Protein AF-A0A9D8CCD7-F1 (afdb_monomer)

pLDDT: mean 88.31, std 17.79, range [36.19, 98.56]

Mean predicted aligned error: 7.41 Å

Nearest PDB structures (foldseek):
  6deh-assembly2_B  TM=9.102E-01  e=3.973E-06  Legionella pneumophila subsp. pneumophila str. Philadelphia 1
  8sxq-assembly2_B  TM=8.871E-01  e=4.683E-05  Legionella pneumophila
  7ula-assembly1_B  TM=7.483E-01  e=3.404E-04  Pseudomonas putida
  3e4b-assembly1_A  TM=7.919E-01  e=2.038E-03  Pseudomonas fluorescens
  5b26-assembly1_B  TM=7.109E-01  e=1.257E-03  Mus musculus

Sequence (154 aa):
MFRFVCMVLLMVAAPPALAGWKEGDAAYRNKQFEEALKELLPLAEMGHDRAQYRVARILFGGMGGVKQNKPEGLKWLRRSADAGNVDAQYALGTLYAKGEGVNQDPVFAFMWFAISANKGFQDSIRARETMRKSMTRGQIDEGERLARNWQPKR

Secondary structure (DSSP, 8-state):
---------------TTHHHHHHHHHHHHTT-HHHHHHHHHHHHHTT-HHHHHHHHHHHHHT-TTPPP-HHHHHHHHHHHHHTT-HHHHHHHHHHHHHTSSS---HHHHHHHHHHHHTTT-HHHHHHHHHHHTTS-HHHHHHHHHHHHT-----

Foldseek 3Di:
DDDDDPPPPPPPPPPLLVVLVVQLVVCLVVQVPVSNCVSLVVVLVVLNLVSLQSNLVCQCVCTDVRRHDNVSSLVSLLSSVLSVNLVSLQVVLVCLCVVPSHHNDLLSSLLSLLLSVVVVDVSSVVVNVVSVVVDDPVSNVSSNVCNVVPHRDD

Radius of gyration: 20.29 Å; Cα contacts (8 Å, |Δi|>4): 223; chains: 1; bounding box: 48×55×63 Å

Structure (mmCIF, N/CA/C/O backbone):
data_AF-A0A9D8CCD7-F1
#
_entry.id   AF-A0A9D8CCD7-F1
#
loop_
_atom_site.group_PDB
_atom_site.id
_atom_site.type_symbol
_atom_site.label_atom_id
_atom_site.label_alt_id
_atom_site.label_comp_id
_atom_site.label_asym_id
_atom_site.label_entity_id
_atom_site.label_seq_id
_atom_site.pdbx_PDB_ins_code
_atom_site.Cartn_x
_atom_site.Cartn_y
_atom_site.Cartn_z
_atom_site.occupancy
_atom_site.B_iso_or_equiv
_atom_site.auth_seq_id
_atom_site.auth_comp_id
_atom_site.auth_asym_id
_atom_site.auth_atom_id
_atom_site.pdbx_PDB_model_num
ATOM 1 N N . MET A 1 1 ? 28.555 -42.646 -42.631 1.00 41.34 1 MET A N 1
ATOM 2 C CA . MET A 1 1 ? 29.271 -41.508 -42.016 1.00 41.34 1 MET A CA 1
ATOM 3 C C . MET A 1 1 ? 28.292 -40.357 -41.886 1.00 41.34 1 MET A C 1
ATOM 5 O O . MET A 1 1 ? 27.774 -39.975 -42.916 1.00 41.34 1 MET A O 1
ATOM 9 N N . PHE A 1 2 ? 28.082 -39.863 -40.656 1.00 38.38 2 PHE A N 1
ATOM 10 C CA . PHE A 1 2 ? 27.773 -38.466 -40.297 1.00 38.38 2 PHE A CA 1
ATOM 11 C C . PHE A 1 2 ? 26.532 -37.792 -40.938 1.00 38.38 2 PHE A C 1
ATOM 13 O O . PHE A 1 2 ? 26.369 -37.791 -42.140 1.00 38.38 2 PHE A O 1
ATOM 20 N N . ARG A 1 3 ? 25.658 -37.064 -40.242 1.00 44.19 3 ARG A N 1
ATOM 21 C CA . ARG A 1 3 ? 25.505 -36.686 -38.832 1.00 44.19 3 ARG A CA 1
ATOM 22 C C . ARG A 1 3 ? 24.251 -35.761 -38.813 1.00 44.19 3 ARG A C 1
ATOM 24 O O . ARG A 1 3 ? 24.099 -34.944 -39.708 1.00 44.19 3 ARG A O 1
ATOM 31 N N . PHE A 1 4 ? 23.446 -35.856 -37.753 1.00 40.75 4 PHE A N 1
ATOM 32 C CA . PHE A 1 4 ? 22.614 -34.792 -37.156 1.00 40.75 4 PHE A CA 1
ATOM 33 C C . PHE A 1 4 ? 21.298 -34.380 -37.841 1.00 40.75 4 PHE A C 1
ATOM 35 O O . PHE A 1 4 ? 21.213 -33.467 -38.654 1.00 40.75 4 PHE A O 1
ATOM 42 N N . VAL A 1 5 ? 20.236 -34.997 -37.317 1.00 44.69 5 VAL A N 1
ATOM 43 C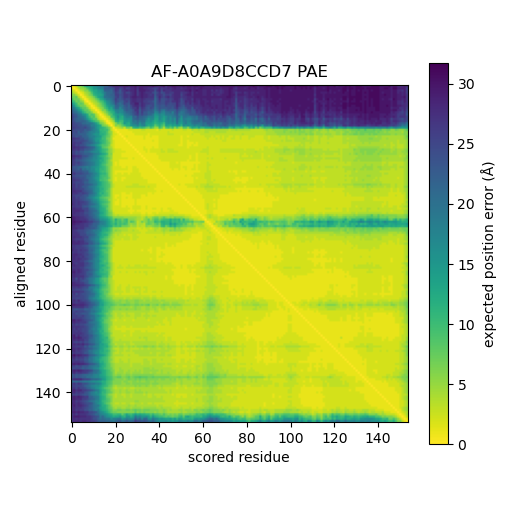 CA . VAL A 1 5 ? 18.931 -34.385 -37.047 1.00 44.69 5 VAL A CA 1
ATOM 44 C C . VAL A 1 5 ? 19.145 -33.004 -36.412 1.00 44.69 5 VAL A C 1
ATOM 46 O O . VAL A 1 5 ? 19.512 -32.907 -35.242 1.00 44.69 5 VAL A O 1
ATOM 49 N N . CYS A 1 6 ? 18.931 -31.931 -37.173 1.00 36.19 6 CYS A N 1
ATOM 50 C CA . CYS A 1 6 ? 18.793 -30.593 -36.608 1.00 36.19 6 CYS A CA 1
ATOM 51 C C . CYS A 1 6 ? 17.338 -30.433 -36.170 1.00 36.19 6 CYS A C 1
ATOM 53 O O . CYS A 1 6 ? 16.467 -30.009 -36.925 1.00 36.19 6 CYS A O 1
ATOM 55 N N . MET A 1 7 ? 17.085 -30.857 -34.935 1.00 42.81 7 MET A N 1
ATOM 56 C CA . MET A 1 7 ? 15.915 -30.486 -34.157 1.00 42.81 7 MET A CA 1
ATOM 57 C C . MET A 1 7 ? 15.905 -28.955 -34.080 1.00 42.81 7 MET A C 1
ATOM 59 O O . MET A 1 7 ? 16.638 -28.364 -33.290 1.00 42.81 7 MET A O 1
ATOM 63 N N . VAL A 1 8 ? 15.132 -28.307 -34.957 1.00 45.59 8 VAL A N 1
ATOM 64 C CA . VAL A 1 8 ? 14.811 -26.885 -34.829 1.00 45.59 8 VAL A CA 1
ATOM 65 C C . VAL A 1 8 ? 13.997 -26.774 -33.551 1.00 45.59 8 VAL A C 1
ATOM 67 O O . VAL A 1 8 ? 12.801 -27.056 -33.512 1.00 45.59 8 VAL A O 1
ATOM 70 N N . LEU A 1 9 ? 14.709 -26.464 -32.472 1.00 40.91 9 LEU A N 1
ATOM 71 C CA . LEU A 1 9 ? 14.155 -26.128 -31.182 1.00 40.91 9 LEU A CA 1
ATOM 72 C C . LEU A 1 9 ? 13.277 -24.895 -31.413 1.00 40.91 9 LEU A C 1
ATOM 74 O O . LEU A 1 9 ? 13.779 -23.781 -31.547 1.00 40.91 9 LEU A O 1
ATOM 78 N N . LEU A 1 10 ? 11.968 -25.120 -31.530 1.00 38.31 10 LEU A N 1
ATOM 79 C CA . LEU A 1 10 ? 10.948 -24.093 -31.390 1.00 38.31 10 LEU A CA 1
ATOM 80 C C . LEU A 1 10 ? 11.229 -23.381 -30.064 1.00 38.31 10 LEU A C 1
ATOM 82 O O . LEU A 1 10 ? 10.865 -23.870 -28.995 1.00 38.31 10 LEU A O 1
ATOM 86 N N . MET A 1 11 ? 11.914 -22.237 -30.128 1.00 42.06 11 MET A N 1
ATOM 87 C CA . MET A 1 11 ? 11.836 -21.250 -29.067 1.00 42.06 11 MET A CA 1
ATOM 88 C C . MET A 1 11 ? 10.372 -20.840 -29.025 1.00 42.06 11 MET A C 1
ATOM 90 O O . MET A 1 11 ? 9.909 -20.041 -29.837 1.00 42.06 11 MET A O 1
ATOM 94 N N . VAL A 1 12 ? 9.622 -21.448 -28.111 1.00 48.41 12 VAL A N 1
ATOM 95 C CA . VAL A 1 12 ? 8.339 -20.914 -27.687 1.00 48.41 12 VAL A CA 1
ATOM 96 C C . VAL A 1 12 ? 8.679 -19.557 -27.090 1.00 48.41 12 VAL A C 1
ATOM 98 O O . VAL A 1 12 ? 9.112 -19.470 -25.942 1.00 48.41 12 VAL A O 1
ATOM 101 N N . ALA A 1 13 ? 8.574 -18.504 -27.903 1.00 45.09 13 ALA A N 1
ATOM 102 C CA . ALA A 1 13 ? 8.525 -17.147 -27.402 1.00 45.09 13 ALA A CA 1
ATOM 103 C C . ALA A 1 13 ? 7.412 -17.155 -26.357 1.00 45.09 13 ALA A C 1
ATOM 105 O O . ALA A 1 13 ? 6.246 -17.398 -26.683 1.00 45.09 13 ALA A O 1
ATOM 106 N N . ALA A 1 14 ? 7.794 -17.019 -25.086 1.00 38.97 14 ALA A N 1
ATOM 107 C CA . ALA A 1 14 ? 6.823 -16.898 -24.019 1.00 38.97 14 ALA A CA 1
ATOM 108 C C . ALA A 1 14 ? 5.869 -15.766 -24.428 1.00 38.97 14 ALA A C 1
ATOM 110 O O . ALA A 1 14 ? 6.352 -14.728 -24.894 1.00 38.97 14 ALA A O 1
ATOM 111 N N . PRO A 1 15 ? 4.540 -15.956 -24.335 1.00 41.72 15 PRO A N 1
ATOM 112 C CA . PRO A 1 15 ? 3.605 -14.909 -24.711 1.00 41.72 15 PRO A CA 1
ATOM 113 C C . PRO A 1 15 ? 4.023 -13.606 -24.009 1.00 41.72 15 PRO A C 1
ATOM 115 O O . PRO A 1 15 ? 4.378 -13.674 -22.828 1.00 41.72 15 PRO A O 1
ATOM 118 N N . PRO A 1 16 ? 4.000 -12.444 -24.692 1.00 52.78 16 PRO A N 1
ATOM 119 C CA . PRO A 1 16 ? 4.586 -11.187 -24.202 1.00 52.78 16 PRO A CA 1
ATOM 120 C C . PRO A 1 16 ? 4.184 -10.812 -22.767 1.00 52.78 16 PRO A C 1
ATOM 122 O O . PRO A 1 16 ? 4.938 -10.170 -22.047 1.00 52.78 16 PRO A O 1
ATOM 125 N N . ALA A 1 17 ? 3.016 -11.275 -22.315 1.00 43.69 17 ALA A N 1
ATOM 126 C CA . ALA A 1 17 ? 2.518 -11.081 -20.959 1.00 43.69 17 ALA A CA 1
ATOM 127 C C . ALA A 1 17 ? 3.343 -11.782 -19.855 1.00 43.69 17 ALA A C 1
ATOM 129 O O . ALA A 1 17 ? 3.417 -11.270 -18.739 1.00 43.69 17 ALA A O 1
ATOM 130 N N . LEU A 1 18 ? 3.971 -12.934 -20.125 1.00 45.16 18 LEU A N 1
ATOM 131 C CA . LEU A 1 18 ? 4.751 -13.680 -19.123 1.00 45.16 18 LEU A CA 1
ATOM 132 C C . LEU A 1 18 ? 6.214 -13.201 -19.029 1.00 45.16 18 LEU A C 1
ATOM 134 O O . LEU A 1 18 ? 6.859 -13.448 -18.009 1.00 45.16 18 LEU A O 1
ATOM 138 N N . ALA A 1 19 ? 6.698 -12.517 -20.073 1.00 56.53 19 ALA A N 1
ATOM 139 C CA . ALA A 1 19 ? 8.048 -11.954 -20.202 1.00 56.53 19 ALA A CA 1
ATOM 140 C C . ALA A 1 19 ? 8.132 -10.445 -19.866 1.00 56.53 19 ALA A C 1
ATOM 142 O O . ALA A 1 19 ? 9.157 -9.818 -20.101 1.00 56.53 19 ALA A O 1
ATOM 143 N N . GLY A 1 20 ? 7.050 -9.837 -19.362 1.00 77.50 20 GLY A N 1
ATOM 144 C CA . GLY A 1 20 ? 7.079 -8.450 -18.874 1.00 77.50 20 GLY A CA 1
ATOM 145 C C . GLY A 1 20 ? 7.278 -8.358 -17.358 1.00 77.50 20 GLY A C 1
ATOM 146 O O . GLY A 1 20 ? 8.042 -7.533 -16.861 1.00 77.50 20 GLY A O 1
ATOM 147 N N . TRP A 1 21 ? 6.583 -9.205 -16.580 1.00 90.75 21 TRP A N 1
ATOM 148 C CA . TRP A 1 21 ? 6.589 -9.083 -15.115 1.00 90.75 21 TRP A CA 1
ATOM 149 C C . TRP A 1 21 ? 7.916 -9.524 -14.508 1.00 90.75 21 TRP A C 1
ATOM 151 O O . TRP A 1 21 ? 8.411 -8.862 -13.599 1.00 90.75 21 TRP A O 1
ATOM 161 N N . LYS A 1 22 ? 8.480 -10.651 -14.958 1.00 92.69 22 LYS A N 1
ATOM 162 C CA . LYS A 1 22 ? 9.699 -11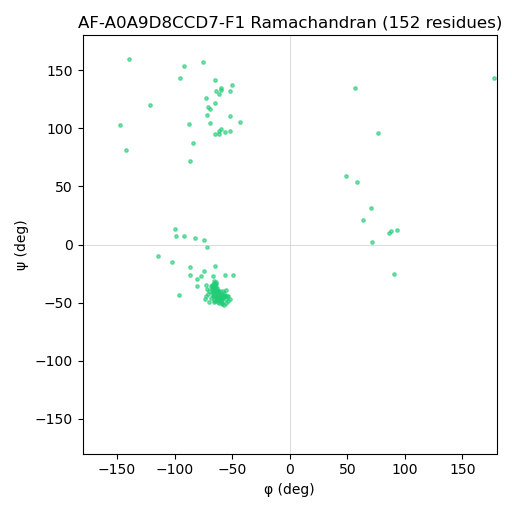.197 -14.345 1.00 92.69 22 LYS A CA 1
ATOM 163 C C . LYS A 1 22 ? 10.878 -10.257 -14.571 1.00 92.69 22 LYS A C 1
ATOM 165 O O . LYS A 1 22 ? 11.641 -10.015 -13.646 1.00 92.69 22 LYS A O 1
ATOM 170 N N . GLU A 1 23 ? 10.980 -9.715 -15.770 1.00 91.44 23 GLU A N 1
ATOM 171 C CA . GLU A 1 23 ? 12.013 -8.815 -16.253 1.00 91.44 23 GLU A CA 1
ATOM 172 C C . GLU A 1 23 ? 11.872 -7.455 -15.570 1.00 91.44 23 GLU A C 1
ATOM 174 O O . GLU A 1 23 ? 12.826 -6.976 -14.957 1.00 91.44 23 GLU A O 1
ATOM 179 N N . GLY A 1 24 ? 10.660 -6.890 -15.557 1.00 93.81 24 GLY A N 1
ATOM 180 C CA . GLY A 1 24 ? 10.375 -5.643 -14.854 1.00 93.81 24 GLY A CA 1
ATOM 181 C C . GLY A 1 24 ? 10.581 -5.737 -13.337 1.00 93.81 24 GLY A C 1
ATOM 182 O O . GLY A 1 24 ? 11.152 -4.835 -12.724 1.00 93.81 24 GLY A O 1
ATOM 183 N N . ASP A 1 25 ? 10.174 -6.840 -12.703 1.00 94.38 25 ASP A N 1
ATOM 184 C CA . ASP A 1 25 ? 10.393 -7.061 -11.270 1.00 94.38 25 ASP A CA 1
ATOM 185 C C . ASP A 1 25 ? 11.866 -7.369 -10.952 1.00 94.38 25 ASP A C 1
ATOM 187 O O . ASP A 1 25 ? 12.370 -6.917 -9.924 1.00 94.38 25 ASP A O 1
ATOM 191 N N . ALA A 1 26 ? 12.590 -8.069 -11.829 1.00 95.38 26 ALA A N 1
ATOM 192 C CA . ALA A 1 26 ? 14.034 -8.257 -11.699 1.00 95.38 26 ALA A CA 1
ATOM 193 C C . ALA A 1 26 ? 14.774 -6.917 -11.795 1.00 95.38 26 ALA A C 1
ATOM 195 O O . ALA A 1 26 ? 15.569 -6.605 -10.907 1.00 95.38 26 ALA A O 1
ATOM 196 N N . ALA A 1 27 ? 14.455 -6.090 -12.794 1.00 95.06 27 ALA A N 1
ATOM 197 C CA . ALA A 1 27 ? 14.988 -4.737 -12.929 1.00 95.06 27 ALA A CA 1
ATOM 198 C C . ALA A 1 27 ? 14.698 -3.900 -11.670 1.00 95.06 27 ALA A C 1
ATOM 200 O O . ALA A 1 27 ? 15.604 -3.288 -11.102 1.00 95.06 27 ALA A O 1
ATOM 201 N N . TYR A 1 28 ? 13.470 -3.968 -11.140 1.00 94.81 28 TYR A N 1
ATOM 202 C CA . TYR A 1 28 ? 13.104 -3.291 -9.894 1.00 94.81 28 TYR A CA 1
ATOM 203 C C . TYR A 1 28 ? 13.971 -3.735 -8.707 1.00 94.81 28 TYR A C 1
ATOM 205 O O . TYR A 1 28 ? 14.484 -2.899 -7.959 1.00 94.81 28 TYR A O 1
ATOM 213 N N . ARG A 1 29 ? 14.155 -5.049 -8.523 1.00 94.31 29 ARG A N 1
ATOM 214 C CA . ARG A 1 29 ? 14.992 -5.606 -7.444 1.00 94.31 29 ARG A CA 1
ATOM 215 C C . ARG A 1 29 ? 16.463 -5.218 -7.604 1.00 94.31 29 ARG A C 1
ATOM 217 O O . ARG A 1 29 ? 17.131 -4.965 -6.603 1.00 94.31 29 ARG A O 1
ATOM 224 N N . ASN A 1 30 ? 16.930 -5.107 -8.844 1.00 94.81 30 ASN A N 1
ATOM 225 C CA . ASN A 1 30 ? 18.279 -4.670 -9.199 1.00 94.81 30 ASN A CA 1
ATOM 226 C C . ASN A 1 30 ? 18.444 -3.141 -9.205 1.00 94.81 30 ASN A C 1
ATOM 228 O O . ASN A 1 30 ? 19.517 -2.649 -9.544 1.00 94.81 30 ASN A O 1
ATOM 232 N N . LYS A 1 31 ? 17.413 -2.384 -8.795 1.00 93.94 31 LYS A N 1
ATOM 233 C CA . LYS A 1 31 ? 17.399 -0.911 -8.742 1.00 93.94 31 LYS A CA 1
ATOM 234 C C . LYS A 1 31 ? 17.545 -0.224 -10.110 1.00 93.94 31 LYS A C 1
ATOM 236 O O . LYS A 1 31 ? 17.888 0.954 -10.173 1.00 93.94 31 LYS A O 1
ATOM 241 N N . GLN A 1 32 ? 17.244 -0.944 -11.185 1.00 94.75 32 GLN A N 1
ATOM 242 C CA . GLN A 1 32 ? 17.160 -0.459 -12.564 1.00 94.75 32 GLN A CA 1
ATOM 243 C C . GLN A 1 32 ? 15.746 0.083 -12.794 1.00 94.75 32 GLN A C 1
ATOM 245 O O . GLN A 1 32 ? 14.875 -0.587 -13.347 1.00 94.75 32 GLN A O 1
ATOM 250 N N . PHE A 1 33 ? 15.452 1.238 -12.194 1.00 94.38 33 PHE A N 1
ATOM 251 C CA . PHE A 1 33 ? 14.073 1.708 -12.047 1.00 94.38 33 PHE A CA 1
ATOM 252 C C . PHE A 1 33 ? 13.477 2.296 -13.329 1.00 94.38 33 PHE A C 1
ATOM 254 O O . PHE A 1 33 ? 12.260 2.227 -13.502 1.00 94.38 33 PHE A O 1
ATOM 261 N N . GLU A 1 34 ? 14.298 2.836 -14.228 1.00 93.19 34 GLU A N 1
ATOM 262 C CA . GLU A 1 34 ? 13.845 3.300 -15.544 1.00 93.19 34 GLU A CA 1
ATOM 263 C C . GLU A 1 34 ? 13.424 2.114 -16.419 1.00 93.19 34 GLU A C 1
ATOM 265 O O . GLU A 1 34 ? 12.325 2.106 -16.979 1.00 93.19 34 GLU A O 1
ATOM 270 N N . GLU A 1 35 ? 14.245 1.064 -16.456 1.00 91.94 35 GLU A N 1
ATOM 271 C CA . GLU A 1 35 ? 13.941 -0.189 -17.142 1.00 91.94 35 GLU A CA 1
ATOM 272 C C . GLU A 1 35 ? 12.736 -0.883 -16.505 1.00 91.94 35 GLU A C 1
ATOM 274 O O . GLU A 1 35 ? 11.817 -1.302 -17.206 1.00 91.94 35 GLU A O 1
ATOM 279 N N . ALA A 1 36 ? 12.678 -0.932 -15.171 1.00 95.06 36 ALA A N 1
ATOM 280 C CA . ALA A 1 36 ? 11.528 -1.477 -14.464 1.00 95.06 36 ALA A CA 1
ATOM 281 C C . ALA A 1 36 ? 10.238 -0.732 -14.826 1.00 95.06 36 ALA A C 1
ATOM 283 O O . ALA A 1 36 ? 9.219 -1.374 -15.057 1.00 95.06 36 ALA A O 1
ATOM 284 N N . LEU A 1 37 ? 10.250 0.604 -14.909 1.00 94.25 37 LEU A N 1
ATOM 285 C CA . LEU A 1 37 ? 9.070 1.357 -15.342 1.00 94.25 37 LEU A CA 1
ATOM 286 C C . LEU A 1 37 ? 8.670 1.016 -16.771 1.00 94.25 37 LEU A C 1
ATOM 288 O O . LEU A 1 37 ? 7.484 0.814 -17.023 1.00 94.25 37 LEU A O 1
ATOM 292 N N . LYS A 1 38 ? 9.637 0.935 -17.687 1.00 93.31 38 LYS A N 1
ATOM 293 C CA . LYS A 1 38 ? 9.375 0.609 -19.090 1.00 93.31 38 LYS A CA 1
ATOM 294 C C . LYS A 1 38 ? 8.645 -0.730 -19.236 1.00 93.31 38 LYS A C 1
ATOM 296 O O . LYS A 1 38 ? 7.672 -0.801 -19.982 1.00 93.31 38 LYS A O 1
ATOM 301 N N . GLU A 1 39 ? 9.072 -1.749 -18.495 1.00 93.62 39 GLU A N 1
ATOM 302 C CA . GLU A 1 39 ? 8.476 -3.090 -18.556 1.00 93.62 39 GLU A CA 1
ATOM 303 C C . GLU A 1 39 ? 7.174 -3.208 -17.739 1.00 93.62 39 GLU A C 1
ATOM 305 O O . GLU A 1 39 ? 6.233 -3.901 -18.131 1.00 93.62 39 GLU A O 1
ATOM 310 N N . LEU A 1 40 ? 7.081 -2.521 -16.594 1.00 95.56 40 LEU A N 1
ATOM 311 C CA . LEU A 1 40 ? 5.948 -2.659 -15.672 1.00 95.56 40 LEU A CA 1
ATOM 312 C C . LEU A 1 40 ? 4.767 -1.741 -15.999 1.00 95.56 40 LEU A C 1
ATOM 314 O O . LEU A 1 40 ? 3.642 -2.088 -15.642 1.00 95.56 40 LEU A O 1
ATOM 318 N N . LEU A 1 41 ? 4.976 -0.594 -16.654 1.00 95.12 41 LEU A N 1
ATOM 319 C CA . LEU A 1 41 ? 3.890 0.338 -16.987 1.00 95.12 41 LEU A CA 1
ATOM 320 C C . LEU A 1 41 ? 2.812 -0.297 -17.881 1.00 95.12 41 LEU A C 1
ATOM 322 O O . LEU A 1 41 ? 1.644 -0.222 -17.502 1.00 95.12 41 LEU A O 1
ATOM 326 N N . PRO A 1 42 ? 3.140 -0.990 -18.991 1.00 94.94 42 PRO A N 1
ATOM 327 C CA . PRO A 1 42 ? 2.126 -1.661 -19.804 1.00 94.94 42 PRO A CA 1
ATOM 328 C C . PRO A 1 42 ? 1.309 -2.685 -19.005 1.00 94.94 42 PRO A C 1
ATOM 330 O O . PRO A 1 42 ? 0.091 -2.766 -19.147 1.00 94.94 42 PRO A O 1
ATOM 333 N N . LEU A 1 43 ? 1.958 -3.439 -18.112 1.00 95.19 43 LEU A N 1
ATOM 334 C CA . LEU A 1 43 ? 1.279 -4.395 -17.234 1.00 95.19 43 LEU A CA 1
ATOM 335 C C . LEU A 1 43 ? 0.369 -3.693 -16.223 1.00 95.19 43 LEU A C 1
ATOM 337 O O . LEU A 1 43 ? -0.740 -4.158 -15.959 1.00 95.19 43 LEU A O 1
ATOM 341 N N . ALA A 1 44 ? 0.832 -2.578 -15.658 1.00 95.56 44 ALA A N 1
ATOM 342 C CA . ALA A 1 44 ? 0.066 -1.783 -14.713 1.00 95.56 44 ALA A CA 1
ATOM 343 C C . ALA A 1 44 ? -1.206 -1.210 -15.362 1.00 95.56 44 ALA A C 1
ATOM 345 O O . ALA A 1 44 ? -2.277 -1.273 -14.748 1.00 95.56 44 ALA A O 1
ATOM 346 N N . GLU A 1 45 ? -1.108 -0.729 -16.606 1.00 94.94 45 GLU A N 1
ATOM 347 C CA . GLU A 1 45 ? -2.251 -0.270 -17.411 1.00 94.94 45 GLU A CA 1
ATOM 348 C C . GLU A 1 45 ? -3.227 -1.410 -17.739 1.00 94.94 45 GLU A C 1
ATOM 350 O O . GLU A 1 45 ? -4.439 -1.210 -17.710 1.00 94.94 45 GLU A O 1
ATOM 355 N N . MET A 1 46 ? -2.732 -2.634 -17.951 1.00 93.81 46 MET A N 1
ATOM 356 C CA . MET A 1 46 ? -3.571 -3.831 -18.129 1.00 93.81 46 MET A CA 1
ATOM 357 C C . MET A 1 46 ? -4.207 -4.354 -16.828 1.00 93.81 46 MET A C 1
ATOM 359 O O . MET A 1 46 ? -4.860 -5.396 -16.835 1.00 93.81 46 MET A O 1
ATOM 363 N N . GLY A 1 47 ? -4.028 -3.662 -15.700 1.00 93.44 47 GLY A N 1
ATOM 364 C CA . GLY A 1 47 ? -4.640 -4.046 -14.429 1.00 93.44 47 GLY A CA 1
ATOM 365 C C . GLY A 1 47 ? -3.821 -5.031 -13.594 1.00 93.44 47 GLY A C 1
ATOM 366 O O . GLY A 1 47 ? -4.339 -5.563 -12.614 1.00 93.44 47 GLY A O 1
ATOM 367 N N . HIS A 1 48 ? -2.552 -5.286 -13.937 1.00 95.62 48 HIS A N 1
ATOM 368 C CA . HIS A 1 48 ? -1.702 -6.165 -13.137 1.00 95.62 48 HIS A CA 1
ATOM 369 C C . HIS A 1 48 ? -1.361 -5.501 -11.794 1.00 95.62 48 HIS A C 1
ATOM 371 O O . HIS A 1 48 ? -0.476 -4.650 -11.692 1.00 95.62 48 HIS A O 1
ATOM 377 N N . ASP A 1 49 ? -2.010 -5.963 -10.732 1.00 95.75 49 ASP A N 1
ATOM 378 C CA . ASP A 1 49 ? -1.964 -5.410 -9.376 1.00 95.75 49 ASP A CA 1
ATOM 379 C C . ASP A 1 49 ? -0.531 -5.220 -8.829 1.00 95.75 49 ASP A C 1
ATOM 381 O O . ASP A 1 49 ? -0.182 -4.142 -8.339 1.00 95.75 49 ASP A O 1
ATOM 385 N N . ARG A 1 50 ? 0.348 -6.224 -8.966 1.00 96.94 50 ARG A N 1
ATOM 386 C CA . ARG A 1 50 ? 1.743 -6.123 -8.500 1.00 96.94 50 ARG A CA 1
ATOM 387 C C . ARG A 1 50 ? 2.573 -5.130 -9.315 1.00 96.94 50 ARG A C 1
ATOM 389 O O . ARG A 1 50 ? 3.422 -4.446 -8.744 1.00 96.94 50 ARG A O 1
ATOM 396 N N . ALA A 1 51 ? 2.330 -5.025 -10.623 1.00 97.00 51 ALA A N 1
ATOM 397 C CA . ALA A 1 51 ? 2.992 -4.039 -11.474 1.00 97.00 51 ALA A CA 1
ATOM 398 C C . ALA A 1 51 ? 2.564 -2.622 -11.082 1.00 97.00 51 ALA A C 1
ATOM 400 O O . ALA A 1 51 ? 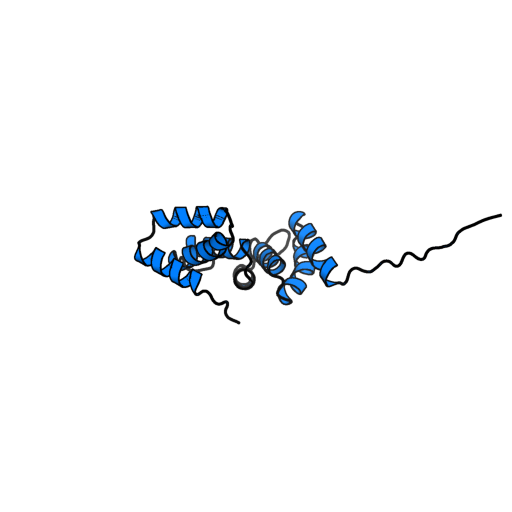3.422 -1.768 -10.872 1.00 97.00 51 ALA A O 1
ATOM 401 N N . GLN A 1 52 ? 1.266 -2.403 -10.846 1.00 98.06 52 GLN A N 1
ATOM 402 C CA . GLN A 1 52 ? 0.746 -1.136 -10.323 1.00 98.06 52 GLN A CA 1
ATOM 403 C C . GLN A 1 52 ? 1.417 -0.754 -8.992 1.00 98.06 52 GLN A C 1
ATOM 405 O O . GLN A 1 52 ? 1.857 0.383 -8.829 1.00 98.06 52 GLN A O 1
ATOM 410 N N . TYR A 1 53 ? 1.580 -1.704 -8.063 1.00 98.06 53 TYR A N 1
ATOM 411 C CA . TYR A 1 53 ? 2.283 -1.460 -6.797 1.00 98.06 53 TYR A CA 1
ATOM 412 C C . TYR A 1 53 ? 3.759 -1.081 -6.998 1.00 98.06 53 TYR A C 1
ATOM 414 O O . TYR A 1 53 ? 4.270 -0.156 -6.361 1.00 98.06 53 TYR A O 1
ATOM 422 N N . ARG A 1 54 ? 4.467 -1.776 -7.893 1.00 97.25 54 ARG A N 1
ATOM 423 C CA . ARG A 1 54 ? 5.874 -1.489 -8.203 1.00 97.25 54 ARG A CA 1
ATOM 424 C C . ARG A 1 54 ? 6.043 -0.114 -8.842 1.00 97.25 54 ARG A C 1
ATOM 426 O O . ARG A 1 54 ? 6.855 0.666 -8.348 1.00 97.25 54 ARG A O 1
ATOM 433 N N . VAL A 1 55 ? 5.240 0.207 -9.857 1.00 97.00 55 VAL A N 1
ATOM 434 C CA . VAL A 1 55 ? 5.200 1.532 -10.499 1.00 97.00 55 VAL A CA 1
ATOM 435 C C . VAL A 1 55 ? 4.936 2.615 -9.453 1.00 97.00 55 VAL A C 1
ATOM 437 O O . VAL A 1 55 ? 5.689 3.587 -9.375 1.00 97.00 55 VAL A O 1
ATOM 440 N N . ALA A 1 56 ? 3.945 2.409 -8.577 1.00 97.38 56 ALA A N 1
ATOM 441 C CA . ALA A 1 56 ? 3.654 3.331 -7.485 1.00 97.38 56 ALA A CA 1
ATOM 442 C C . ALA A 1 56 ? 4.890 3.605 -6.621 1.00 97.38 56 ALA A C 1
ATOM 444 O O . ALA A 1 56 ? 5.223 4.763 -6.366 1.00 97.38 56 ALA A O 1
ATOM 445 N N . ARG A 1 57 ? 5.611 2.557 -6.203 1.00 95.94 57 ARG A N 1
ATOM 446 C CA . ARG A 1 57 ? 6.817 2.696 -5.372 1.00 95.94 57 ARG A CA 1
ATOM 447 C C . ARG A 1 57 ? 7.950 3.439 -6.069 1.00 95.94 57 ARG A C 1
ATOM 449 O O . ARG A 1 57 ? 8.618 4.235 -5.409 1.00 95.94 57 ARG A O 1
ATOM 456 N N . ILE A 1 58 ? 8.168 3.190 -7.360 1.00 96.19 58 ILE A N 1
ATOM 457 C CA . ILE A 1 58 ? 9.195 3.904 -8.131 1.00 96.19 58 ILE A CA 1
ATOM 458 C C . ILE A 1 58 ? 8.873 5.404 -8.149 1.00 96.19 58 ILE A C 1
ATOM 460 O O . ILE A 1 58 ? 9.717 6.223 -7.780 1.00 96.19 58 ILE A O 1
ATOM 464 N N . LEU A 1 59 ? 7.632 5.760 -8.494 1.00 95.81 59 LEU A N 1
ATOM 465 C CA . LEU A 1 59 ? 7.189 7.153 -8.597 1.00 95.81 59 LEU A CA 1
ATOM 466 C C . LEU A 1 59 ? 7.158 7.869 -7.240 1.00 95.81 59 LEU A C 1
ATOM 468 O O . LEU A 1 59 ? 7.515 9.044 -7.159 1.00 95.81 59 LEU A O 1
ATOM 472 N N . PHE A 1 60 ? 6.783 7.176 -6.162 1.00 89.88 60 PHE A N 1
ATOM 473 C CA . PHE A 1 60 ? 6.828 7.733 -4.808 1.00 89.88 60 PHE A CA 1
ATOM 474 C C . PHE A 1 60 ? 8.252 8.027 -4.340 1.00 89.88 60 PHE A C 1
ATOM 476 O O . PHE A 1 60 ? 8.474 9.043 -3.685 1.00 89.88 60 PHE A O 1
ATOM 483 N N . GLY A 1 61 ? 9.207 7.148 -4.642 1.00 85.25 61 GLY A N 1
ATOM 484 C CA . GLY A 1 61 ? 10.591 7.310 -4.203 1.00 85.25 61 GLY A CA 1
ATOM 485 C C . GLY A 1 61 ? 11.405 8.273 -5.061 1.00 85.25 61 GLY A C 1
ATOM 486 O O . GLY A 1 61 ? 12.313 8.901 -4.531 1.00 85.25 61 GLY A O 1
ATOM 487 N N . GLY A 1 62 ? 11.083 8.402 -6.354 1.00 80.81 62 GLY A N 1
ATOM 488 C CA . GLY A 1 62 ? 11.959 9.081 -7.312 1.00 80.81 62 GLY A CA 1
ATOM 489 C C . GLY A 1 62 ? 13.334 8.411 -7.374 1.00 80.81 62 GLY A C 1
ATOM 490 O O . GLY A 1 62 ? 14.349 9.033 -7.074 1.00 80.81 62 GLY A O 1
ATOM 491 N N . MET A 1 63 ? 13.351 7.100 -7.622 1.00 82.81 63 MET A N 1
ATOM 492 C CA . MET A 1 63 ? 14.544 6.269 -7.451 1.00 82.81 63 MET A CA 1
ATOM 493 C C . MET A 1 63 ? 15.320 6.098 -8.765 1.00 82.81 63 MET A C 1
ATOM 495 O O . MET A 1 63 ? 14.710 5.934 -9.816 1.00 82.81 63 MET A O 1
ATOM 499 N N . GLY A 1 64 ? 16.659 6.077 -8.682 1.00 75.81 64 GLY A N 1
ATOM 500 C CA . GLY A 1 64 ? 17.573 5.706 -9.777 1.00 75.81 64 GLY A CA 1
ATOM 501 C C . GLY A 1 64 ? 17.295 6.402 -11.109 1.00 75.81 64 GLY A C 1
ATOM 502 O O . GLY A 1 64 ? 17.0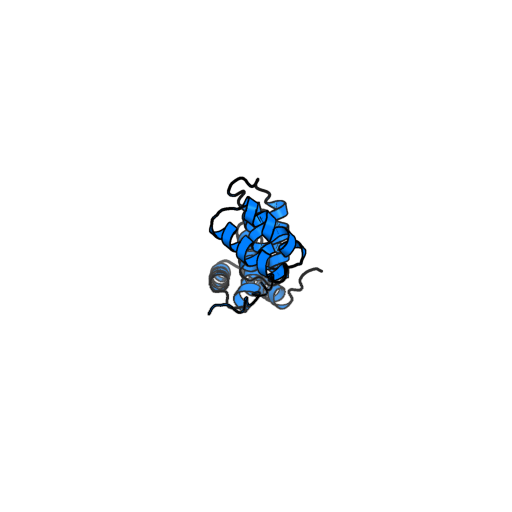13 5.726 -12.087 1.00 75.81 64 GLY A O 1
ATOM 503 N N . GLY A 1 65 ? 17.340 7.737 -11.125 1.00 81.56 65 GLY A N 1
ATOM 504 C CA . GLY A 1 65 ? 17.140 8.550 -12.335 1.00 81.56 65 GLY A CA 1
ATOM 505 C C . GLY A 1 65 ? 15.688 8.964 -12.584 1.00 81.56 65 GLY A C 1
ATOM 506 O O . GLY A 1 65 ? 15.431 10.041 -13.121 1.00 81.56 65 GLY A O 1
ATOM 507 N N . VAL A 1 66 ? 14.719 8.201 -12.070 1.00 91.38 66 VAL A N 1
ATOM 508 C CA . VAL A 1 66 ? 13.298 8.533 -12.210 1.00 91.38 66 VAL A CA 1
ATOM 509 C C . VAL A 1 66 ? 12.925 9.725 -11.329 1.00 91.38 66 VAL A C 1
ATOM 511 O O . VAL A 1 66 ? 13.085 9.699 -10.108 1.00 91.38 66 VAL A O 1
ATOM 514 N N . LYS A 1 67 ? 12.333 10.762 -11.929 1.00 92.44 67 LYS A N 1
ATOM 515 C CA . LYS A 1 67 ? 11.795 11.910 -11.187 1.00 92.44 67 LYS A CA 1
ATOM 516 C C . LYS A 1 67 ? 10.641 11.483 -10.274 1.00 92.44 67 LYS A C 1
ATOM 518 O O . LYS A 1 67 ? 9.691 10.837 -10.711 1.00 92.44 67 LYS A O 1
ATOM 523 N N . GLN A 1 68 ? 10.685 11.914 -9.014 1.00 93.62 68 GLN A N 1
ATOM 524 C CA . GLN A 1 68 ? 9.596 11.683 -8.067 1.00 93.62 68 GLN A CA 1
ATOM 525 C C . GLN A 1 68 ? 8.281 12.302 -8.565 1.00 93.62 68 GLN A C 1
ATOM 527 O O . GLN A 1 68 ? 8.229 13.474 -8.943 1.00 93.62 68 GLN A O 1
ATOM 532 N N . ASN A 1 69 ? 7.203 11.525 -8.491 1.00 95.31 69 ASN A N 1
ATOM 533 C CA . ASN A 1 69 ? 5.842 11.967 -8.763 1.00 95.31 69 ASN A CA 1
ATOM 534 C C . ASN A 1 69 ? 4.871 11.284 -7.787 1.00 95.31 69 ASN A C 1
ATOM 536 O O . ASN A 1 69 ? 4.235 10.278 -8.103 1.00 95.31 69 ASN A O 1
ATOM 540 N N . LYS A 1 70 ? 4.773 11.833 -6.569 1.00 93.31 70 LYS A N 1
ATOM 541 C CA . LYS A 1 70 ? 3.907 11.289 -5.508 1.00 93.31 70 LYS A CA 1
ATOM 542 C C . LYS A 1 70 ? 2.418 11.255 -5.894 1.00 93.31 70 LYS A C 1
ATOM 544 O O . LYS A 1 70 ? 1.794 10.233 -5.618 1.00 93.31 70 LYS A O 1
ATOM 549 N N . PRO A 1 71 ? 1.834 12.293 -6.534 1.00 95.06 71 PRO A N 1
ATOM 550 C CA . PRO A 1 71 ? 0.432 12.244 -6.950 1.00 95.06 71 PRO A CA 1
ATOM 551 C C . PRO A 1 71 ? 0.130 11.088 -7.904 1.00 95.06 71 PRO A C 1
ATOM 553 O O . PRO A 1 71 ? -0.863 10.388 -7.723 1.00 95.06 71 PRO A O 1
ATOM 556 N N . GLU A 1 72 ? 0.995 10.852 -8.891 1.00 95.81 72 GLU A N 1
ATOM 557 C CA . GLU A 1 72 ? 0.816 9.743 -9.827 1.00 95.81 72 GLU A CA 1
ATOM 558 C C . GLU A 1 72 ? 1.060 8.390 -9.150 1.00 95.81 72 GLU A C 1
ATOM 560 O O . GLU A 1 72 ? 0.255 7.470 -9.291 1.00 95.81 72 GLU A O 1
ATOM 565 N N . GLY A 1 73 ? 2.101 8.287 -8.318 1.00 96.69 73 GLY A N 1
ATOM 566 C CA . GLY A 1 73 ? 2.354 7.095 -7.510 1.00 96.69 73 GLY A CA 1
ATOM 567 C C . GLY A 1 73 ? 1.163 6.717 -6.624 1.00 96.69 73 GLY A C 1
ATOM 568 O O . GLY A 1 73 ? 0.820 5.540 -6.522 1.00 96.69 73 GLY A O 1
ATOM 569 N N . LEU A 1 74 ? 0.471 7.701 -6.042 1.00 96.31 74 LEU A N 1
ATOM 570 C CA . LEU A 1 74 ? -0.728 7.467 -5.238 1.00 96.31 74 LEU A CA 1
ATOM 571 C C . LEU A 1 74 ? -1.883 6.891 -6.066 1.00 96.31 74 LEU A C 1
ATOM 573 O O . LEU A 1 74 ? -2.599 6.021 -5.571 1.00 96.31 74 LEU A O 1
ATOM 577 N N . LYS A 1 75 ? -2.071 7.337 -7.315 1.00 96.31 75 LYS A N 1
ATOM 578 C CA . LYS A 1 75 ? -3.101 6.767 -8.199 1.00 96.31 75 LYS A CA 1
ATOM 579 C C . LYS A 1 75 ? -2.828 5.292 -8.474 1.00 96.31 75 LYS A C 1
ATOM 581 O O . LYS A 1 75 ? -3.729 4.471 -8.320 1.00 96.31 75 LYS A O 1
ATOM 586 N N . TRP A 1 76 ? -1.586 4.951 -8.813 1.00 97.94 76 TRP A N 1
ATOM 587 C CA . TRP A 1 76 ? -1.174 3.565 -9.037 1.00 97.94 76 TRP A CA 1
ATOM 588 C C . TRP A 1 76 ? -1.312 2.703 -7.786 1.00 97.94 76 TRP A C 1
ATOM 590 O O . TRP A 1 76 ? -1.796 1.574 -7.861 1.00 97.94 76 TRP A O 1
ATOM 600 N N . LEU A 1 77 ? -0.961 3.258 -6.625 1.00 97.69 77 LEU A N 1
ATOM 601 C CA . LEU A 1 77 ? -1.106 2.567 -5.351 1.00 97.69 77 LEU A CA 1
ATOM 602 C C . LEU A 1 77 ? -2.572 2.256 -5.041 1.00 97.69 77 LEU A C 1
ATOM 604 O O . LEU A 1 77 ? -2.881 1.141 -4.630 1.00 97.69 77 LEU A O 1
ATOM 608 N N . ARG A 1 78 ? -3.473 3.221 -5.270 1.00 96.56 78 ARG A N 1
ATOM 609 C CA . ARG A 1 78 ? -4.918 3.028 -5.095 1.00 96.56 78 ARG A CA 1
ATOM 610 C C . ARG A 1 78 ? -5.451 1.954 -6.032 1.00 96.56 78 ARG A C 1
ATOM 612 O O . ARG A 1 78 ? -6.062 1.017 -5.540 1.00 96.56 78 ARG A O 1
ATOM 619 N N . ARG A 1 79 ? -5.125 2.019 -7.330 1.00 96.56 79 ARG A N 1
ATOM 620 C CA . ARG A 1 79 ? -5.508 0.987 -8.313 1.00 96.56 79 ARG A CA 1
ATOM 621 C C . ARG A 1 79 ? -5.063 -0.414 -7.878 1.00 96.56 79 ARG A C 1
ATOM 623 O O . ARG A 1 79 ? -5.855 -1.347 -7.916 1.00 96.56 79 ARG A O 1
ATOM 630 N N . SER A 1 80 ? -3.830 -0.540 -7.387 1.00 97.94 80 SER A N 1
ATOM 631 C CA . SER A 1 80 ? -3.298 -1.813 -6.894 1.00 97.94 80 SER A CA 1
ATOM 632 C C . SER A 1 80 ? -4.032 -2.315 -5.644 1.00 97.94 80 SER A C 1
ATOM 634 O O . SER A 1 80 ? -4.394 -3.490 -5.555 1.00 97.94 80 SER A O 1
ATOM 636 N N . ALA A 1 81 ? -4.295 -1.424 -4.683 1.00 97.25 81 ALA A N 1
ATOM 637 C CA . ALA A 1 81 ? -5.029 -1.756 -3.463 1.00 97.25 81 ALA A CA 1
ATOM 638 C C . ALA A 1 81 ? -6.481 -2.175 -3.762 1.00 97.25 81 ALA A C 1
ATOM 640 O O . ALA A 1 81 ? -6.985 -3.137 -3.173 1.00 97.25 81 ALA A O 1
ATOM 641 N N . ASP A 1 82 ? -7.105 -1.493 -4.721 1.00 95.94 82 ASP A N 1
ATOM 642 C CA . ASP A 1 82 ? -8.436 -1.762 -5.266 1.00 95.94 82 ASP A CA 1
ATOM 643 C C . ASP A 1 82 ? -8.499 -3.107 -6.004 1.00 95.94 82 ASP A C 1
ATOM 645 O O . ASP A 1 82 ? -9.460 -3.857 -5.840 1.00 95.94 82 ASP A O 1
ATOM 649 N N . ALA A 1 83 ? -7.436 -3.476 -6.724 1.00 94.81 83 ALA A N 1
ATOM 650 C CA . ALA A 1 83 ? -7.272 -4.797 -7.335 1.00 94.81 83 ALA A CA 1
ATOM 651 C C . ALA A 1 83 ? -6.994 -5.922 -6.313 1.00 94.81 83 ALA A C 1
ATOM 653 O O . ALA A 1 83 ? -6.895 -7.093 -6.680 1.00 94.81 83 ALA A O 1
ATOM 654 N N . GLY A 1 84 ? -6.892 -5.598 -5.019 1.00 94.81 84 GLY A N 1
ATOM 655 C CA . GLY A 1 84 ? -6.753 -6.577 -3.944 1.00 94.81 84 GLY A CA 1
ATOM 656 C C . GLY A 1 84 ? -5.314 -6.896 -3.538 1.00 94.81 84 GLY A C 1
ATOM 657 O O . GLY A 1 84 ? -5.110 -7.870 -2.804 1.00 94.81 84 GLY A O 1
ATOM 658 N N . ASN A 1 85 ? -4.334 -6.105 -3.986 1.00 97.38 85 ASN A N 1
ATOM 659 C CA . ASN A 1 85 ? -2.934 -6.287 -3.623 1.00 97.38 85 ASN A CA 1
ATOM 660 C C . ASN A 1 85 ? -2.697 -5.944 -2.142 1.00 97.38 85 ASN A C 1
ATOM 662 O O . ASN A 1 85 ? -2.863 -4.800 -1.716 1.00 97.38 85 ASN A O 1
ATOM 666 N N . VAL A 1 86 ? -2.283 -6.937 -1.353 1.00 97.75 86 VAL A N 1
ATOM 667 C CA . VAL A 1 86 ? -2.130 -6.797 0.107 1.00 97.75 86 VAL A CA 1
ATOM 668 C C . VAL A 1 86 ? -1.027 -5.822 0.515 1.00 97.75 86 VAL A C 1
ATOM 670 O O . VAL A 1 86 ? -1.198 -5.118 1.514 1.00 97.75 86 VAL A O 1
ATOM 673 N N . ASP A 1 87 ? 0.058 -5.740 -0.264 1.00 98.06 87 ASP A N 1
ATOM 674 C CA . ASP A 1 87 ? 1.167 -4.814 -0.022 1.00 98.06 87 ASP A CA 1
ATOM 675 C C . ASP A 1 87 ? 0.737 -3.368 -0.300 1.00 98.06 87 ASP A C 1
ATOM 677 O O . ASP A 1 87 ? 1.079 -2.452 0.452 1.00 98.06 87 ASP A O 1
ATOM 681 N N . ALA A 1 88 ? -0.047 -3.155 -1.360 1.00 98.12 88 ALA A N 1
ATOM 682 C CA . ALA A 1 88 ? -0.597 -1.850 -1.701 1.00 98.12 88 ALA A CA 1
ATOM 683 C C . ALA A 1 88 ? -1.628 -1.377 -0.673 1.00 98.12 88 ALA A C 1
ATOM 685 O O . ALA A 1 88 ? -1.598 -0.215 -0.273 1.00 98.12 88 ALA A O 1
ATOM 686 N N . GLN A 1 89 ? -2.494 -2.275 -0.200 1.00 98.44 89 GLN A N 1
ATOM 687 C CA . GLN A 1 89 ? -3.449 -1.987 0.873 1.00 98.44 89 GLN A CA 1
ATOM 688 C C . GLN A 1 89 ? -2.727 -1.588 2.165 1.00 98.44 89 GLN A C 1
ATOM 690 O O . GLN A 1 89 ? -3.038 -0.552 2.748 1.00 98.44 89 GLN A O 1
ATOM 695 N N . TYR A 1 90 ? -1.703 -2.341 2.576 1.00 98.56 90 TYR A N 1
ATOM 696 C CA . TYR A 1 90 ? -0.873 -1.982 3.729 1.00 98.56 90 TYR A CA 1
ATOM 697 C C . TYR A 1 90 ? -0.179 -0.623 3.549 1.00 98.56 90 TYR A C 1
ATOM 699 O O . TYR A 1 90 ? -0.193 0.229 4.444 1.00 98.56 90 TYR A O 1
ATOM 707 N N . ALA A 1 91 ? 0.414 -0.389 2.378 1.00 98.19 91 ALA A N 1
ATOM 708 C CA . ALA A 1 91 ? 1.081 0.871 2.080 1.00 98.19 91 ALA A CA 1
ATOM 709 C C . ALA A 1 91 ? 0.097 2.050 2.110 1.00 98.19 91 ALA A C 1
ATOM 711 O O . ALA A 1 91 ? 0.401 3.076 2.712 1.00 98.19 91 ALA A O 1
ATOM 712 N N . LEU A 1 92 ? -1.102 1.897 1.545 1.00 97.56 92 LEU A N 1
ATOM 713 C CA . LEU A 1 92 ? -2.136 2.928 1.567 1.00 97.56 92 LEU A CA 1
ATOM 714 C C . LEU A 1 92 ? -2.631 3.201 2.995 1.00 97.56 92 LEU A C 1
ATOM 716 O O . LEU A 1 92 ? -2.770 4.364 3.373 1.00 97.56 92 LEU A O 1
ATOM 720 N N . GLY A 1 93 ? -2.796 2.157 3.814 1.00 98.06 93 GLY A N 1
ATOM 721 C CA . GLY A 1 93 ? -3.076 2.298 5.245 1.00 98.06 93 GLY A CA 1
ATOM 722 C C . GLY A 1 93 ? -1.998 3.105 5.971 1.00 98.06 93 GLY A C 1
ATOM 723 O O . GLY A 1 93 ? -2.305 4.009 6.746 1.00 98.06 93 GLY A O 1
ATOM 724 N N . THR A 1 94 ? -0.728 2.867 5.639 1.00 98.19 94 THR A N 1
ATOM 725 C CA . THR A 1 94 ? 0.404 3.625 6.191 1.00 98.19 94 THR A CA 1
ATOM 726 C C . THR A 1 94 ? 0.382 5.095 5.767 1.00 98.19 94 THR A C 1
ATOM 728 O O . THR A 1 94 ? 0.639 5.964 6.600 1.00 98.19 94 THR A O 1
ATOM 731 N N . LEU A 1 95 ? 0.049 5.396 4.505 1.00 97.25 95 LEU A N 1
ATOM 732 C CA . LEU A 1 95 ? -0.061 6.782 4.037 1.00 97.25 95 LEU A CA 1
ATOM 733 C C . LEU A 1 95 ? -1.147 7.543 4.803 1.00 97.25 95 LEU A C 1
ATOM 735 O O . LEU A 1 95 ? -0.892 8.651 5.269 1.00 97.25 95 LEU A O 1
ATOM 739 N N . TYR A 1 96 ? -2.321 6.937 5.002 1.00 98.12 96 TYR A N 1
ATOM 740 C CA . TYR A 1 96 ? -3.397 7.535 5.799 1.00 98.12 96 TYR A CA 1
ATOM 741 C C . TYR A 1 96 ? -3.047 7.647 7.285 1.00 98.12 96 TYR A C 1
ATOM 743 O O . TYR A 1 96 ? -3.414 8.631 7.920 1.00 98.12 96 TYR A O 1
ATOM 751 N N . ALA A 1 97 ? -2.304 6.690 7.846 1.00 97.44 97 ALA A N 1
ATOM 752 C CA . ALA A 1 97 ? -1.889 6.745 9.247 1.00 97.44 97 ALA A CA 1
ATOM 753 C C . ALA A 1 97 ? -0.929 7.913 9.517 1.00 97.44 97 ALA A C 1
ATOM 755 O O . ALA A 1 97 ? -0.951 8.487 10.605 1.00 97.44 97 ALA A O 1
ATOM 756 N N . LYS A 1 98 ? -0.095 8.263 8.531 1.00 95.94 98 LYS A N 1
ATOM 757 C CA . LYS A 1 98 ? 0.943 9.297 8.649 1.00 95.94 98 LYS A CA 1
ATOM 758 C C . LYS A 1 98 ? 0.585 10.640 8.009 1.00 95.94 98 LYS A C 1
ATOM 760 O O . LYS A 1 98 ? 1.269 11.622 8.268 1.00 95.94 98 LYS A O 1
ATOM 765 N N . GLY A 1 99 ? -0.439 10.689 7.161 1.00 94.62 99 GLY A N 1
ATOM 766 C CA . GLY A 1 99 ? -0.744 11.869 6.352 1.00 94.62 99 GLY A CA 1
ATOM 767 C C . GLY A 1 99 ? 0.275 12.124 5.228 1.00 94.62 99 GLY A C 1
ATOM 768 O O . GLY A 1 99 ? 0.557 13.267 4.875 1.00 94.62 99 GLY A O 1
ATOM 769 N N . GLU A 1 100 ? 0.881 11.071 4.671 1.00 90.38 100 GLU A N 1
ATOM 770 C CA . GLU A 1 100 ? 1.896 11.202 3.619 1.00 90.38 100 GLU A CA 1
ATOM 771 C C . GLU A 1 100 ? 1.247 11.248 2.228 1.00 90.38 100 GLU A C 1
ATOM 773 O O . GLU A 1 100 ? 0.819 10.234 1.679 1.00 90.38 100 GLU A O 1
ATOM 778 N N . GLY A 1 101 ? 1.165 12.441 1.631 1.00 86.38 101 GLY A N 1
ATOM 779 C CA . GLY A 1 101 ? 0.551 12.631 0.306 1.00 86.38 101 GLY A CA 1
ATOM 780 C C . GLY A 1 101 ? -0.979 12.484 0.286 1.00 86.38 101 GLY A C 1
ATOM 781 O O . GLY A 1 101 ? -1.593 12.609 -0.771 1.00 86.38 101 GLY A O 1
ATOM 782 N N . VAL A 1 102 ? -1.584 12.247 1.450 1.00 93.38 102 VAL A N 1
ATOM 783 C CA . VAL A 1 102 ? -3.023 12.256 1.737 1.00 93.38 102 VAL A CA 1
ATOM 784 C C . VAL A 1 102 ? -3.230 12.910 3.099 1.00 93.38 102 VAL A C 1
ATOM 786 O O . VAL A 1 102 ? -2.306 12.940 3.904 1.00 93.38 102 VAL A O 1
ATOM 789 N N . ASN A 1 103 ? -4.432 13.403 3.390 1.00 96.12 103 ASN A N 1
ATOM 790 C CA . ASN A 1 103 ? -4.740 13.839 4.751 1.00 96.12 103 ASN A CA 1
ATOM 791 C C . ASN A 1 103 ? -4.713 12.639 5.699 1.00 96.12 103 ASN A C 1
ATOM 793 O O . ASN A 1 103 ? -5.152 11.545 5.333 1.00 96.12 103 ASN A O 1
ATOM 797 N N . GLN A 1 104 ? -4.193 12.855 6.906 1.00 97.00 104 GLN A N 1
ATOM 798 C CA . GLN A 1 104 ? -4.1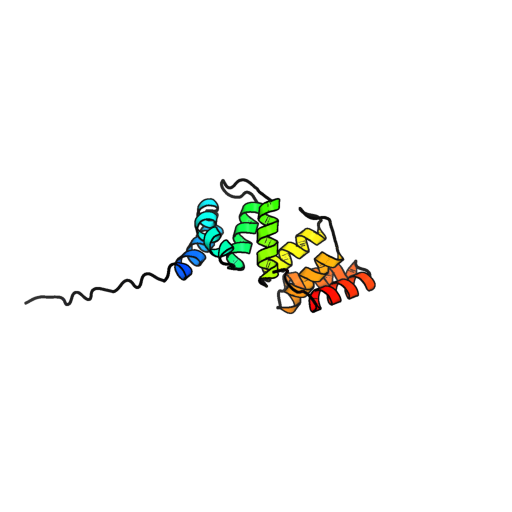85 11.824 7.930 1.00 97.00 104 GLN A CA 1
ATOM 799 C C . GLN A 1 104 ? -5.623 11.430 8.270 1.00 97.00 104 GLN A C 1
ATOM 801 O O . GLN A 1 104 ? -6.457 12.290 8.547 1.00 97.00 104 GLN A O 1
ATOM 806 N N . ASP A 1 105 ? -5.898 10.130 8.257 1.00 97.94 105 ASP A N 1
ATOM 807 C CA . ASP A 1 105 ? -7.212 9.592 8.580 1.00 97.94 105 ASP A CA 1
ATOM 808 C C . ASP A 1 105 ? -7.062 8.219 9.255 1.00 97.94 105 ASP A C 1
ATOM 810 O O . ASP A 1 105 ? -6.777 7.219 8.585 1.00 97.94 105 ASP A O 1
ATOM 814 N N . PRO A 1 106 ? -7.223 8.140 10.589 1.00 97.56 106 PRO A N 1
ATOM 815 C CA . PRO A 1 106 ? -7.038 6.892 11.316 1.00 97.56 106 PRO A CA 1
ATOM 816 C C . PRO A 1 106 ? -8.099 5.839 10.969 1.00 97.56 106 PRO A C 1
ATOM 818 O O . PRO A 1 106 ? -7.803 4.649 11.053 1.00 97.56 106 PRO A O 1
ATOM 821 N N . VAL A 1 107 ? -9.306 6.238 10.554 1.00 98.12 107 VAL A N 1
ATOM 822 C CA . VAL A 1 107 ? -10.379 5.301 10.187 1.00 98.12 107 VAL A CA 1
ATOM 823 C C . VAL A 1 107 ? -10.062 4.650 8.843 1.00 98.12 107 VAL A C 1
ATOM 825 O O . VAL A 1 107 ? -10.113 3.425 8.730 1.00 98.12 107 VAL A O 1
ATOM 828 N N . PHE A 1 108 ? -9.654 5.436 7.842 1.00 97.38 108 PHE A N 1
ATOM 829 C CA . PHE A 1 108 ? -9.233 4.888 6.548 1.00 97.38 108 PHE A CA 1
ATOM 830 C C . PHE A 1 108 ? -7.936 4.082 6.649 1.00 97.38 108 PHE A C 1
ATOM 832 O O . PHE A 1 108 ? -7.815 3.043 6.000 1.00 97.38 108 PHE A O 1
ATOM 839 N N . ALA A 1 109 ? -6.982 4.513 7.476 1.00 98.44 109 ALA A N 1
ATOM 840 C CA . ALA A 1 109 ? -5.778 3.735 7.750 1.00 98.44 109 ALA A CA 1
ATOM 841 C C . ALA A 1 109 ? -6.119 2.356 8.328 1.00 98.44 109 ALA A C 1
ATOM 843 O O . ALA A 1 109 ? -5.686 1.329 7.799 1.00 98.44 109 ALA A O 1
ATOM 844 N N . PHE A 1 110 ? -6.958 2.339 9.367 1.00 98.56 110 PHE A N 1
ATOM 845 C CA . PHE A 1 110 ? -7.427 1.115 10.001 1.00 98.56 110 PHE A CA 1
ATOM 846 C C .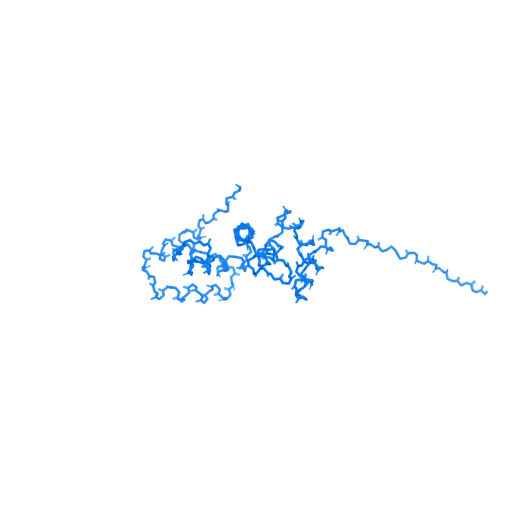 PHE A 1 110 ? -8.168 0.208 9.019 1.00 98.56 110 PHE A C 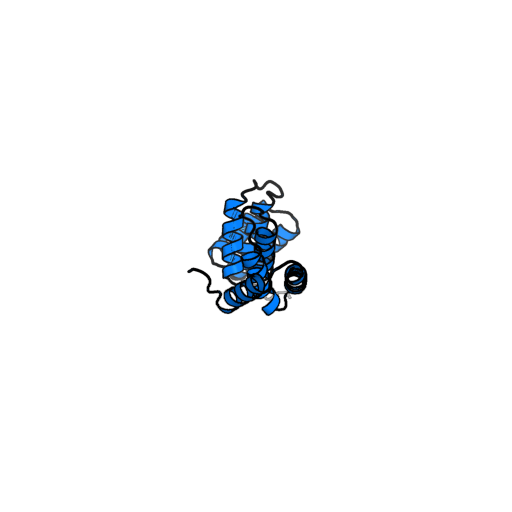1
ATOM 848 O O . PHE A 1 110 ? -7.887 -0.987 8.960 1.00 98.56 110 PHE A O 1
ATOM 855 N N . MET A 1 111 ? -9.076 0.772 8.220 1.00 98.19 111 MET A N 1
ATOM 856 C CA . MET A 1 111 ? -9.820 0.050 7.190 1.00 98.19 111 MET A CA 1
ATOM 857 C C . MET A 1 111 ? -8.873 -0.669 6.218 1.00 98.19 111 MET A C 1
ATOM 859 O O . MET A 1 111 ? -9.018 -1.870 5.997 1.00 98.19 111 MET A O 1
ATOM 863 N N . TRP A 1 112 ? -7.878 0.029 5.665 1.00 98.38 112 TRP A N 1
ATOM 864 C CA . TRP A 1 112 ? -6.925 -0.569 4.726 1.00 98.38 112 TRP A CA 1
ATOM 865 C C . TRP A 1 112 ? -6.066 -1.665 5.365 1.00 98.38 112 TRP A C 1
ATOM 867 O O . TRP A 1 112 ? -5.863 -2.720 4.754 1.00 98.38 112 TRP A O 1
ATOM 877 N N . PHE A 1 113 ? -5.622 -1.464 6.611 1.00 98.56 113 PHE A N 1
ATOM 878 C CA . PHE A 1 113 ? -4.956 -2.523 7.367 1.00 98.56 113 PHE A CA 1
ATOM 879 C C . PHE A 1 113 ? -5.884 -3.712 7.615 1.00 98.56 113 PHE A C 1
ATOM 881 O O . PHE A 1 113 ? -5.448 -4.844 7.460 1.00 98.56 113 PHE A O 1
ATOM 888 N N . ALA A 1 114 ? -7.163 -3.501 7.927 1.00 98.19 114 ALA A N 1
ATOM 889 C CA . ALA A 1 114 ? -8.119 -4.584 8.127 1.00 98.19 114 ALA A CA 1
ATOM 890 C C . ALA A 1 114 ? -8.352 -5.403 6.846 1.00 98.19 114 ALA A C 1
ATOM 892 O O . ALA A 1 114 ? -8.305 -6.631 6.902 1.00 98.19 114 ALA A O 1
ATOM 893 N N . ILE A 1 115 ? -8.515 -4.759 5.683 1.00 97.75 115 ILE A N 1
ATOM 894 C CA . ILE A 1 115 ? -8.679 -5.461 4.394 1.00 97.75 115 ILE A CA 1
ATOM 895 C C . ILE A 1 115 ? -7.469 -6.369 4.107 1.00 97.75 115 ILE A C 1
ATOM 897 O O . ILE A 1 115 ? -7.634 -7.543 3.767 1.00 97.75 115 ILE A O 1
ATOM 901 N N . SER A 1 116 ? -6.253 -5.853 4.296 1.00 98.00 116 SER A N 1
ATOM 902 C CA . SER A 1 116 ? -5.009 -6.599 4.071 1.00 98.00 116 SER A CA 1
ATOM 903 C C . SER A 1 116 ? -4.767 -7.679 5.145 1.00 98.00 116 SER A C 1
ATOM 905 O O . SER A 1 116 ? -4.378 -8.807 4.832 1.00 98.00 116 SER A O 1
ATOM 907 N N . ALA A 1 117 ? -5.087 -7.390 6.410 1.00 97.94 117 ALA A N 1
ATOM 908 C CA . ALA A 1 117 ? -5.001 -8.330 7.529 1.00 97.94 117 ALA A CA 1
ATOM 909 C C . ALA A 1 117 ? -5.959 -9.521 7.373 1.00 97.94 117 ALA A C 1
ATOM 911 O O . ALA A 1 117 ? -5.577 -10.651 7.671 1.00 97.94 117 ALA A O 1
ATOM 912 N N . ASN A 1 118 ? -7.168 -9.298 6.848 1.00 96.25 118 ASN A N 1
ATOM 913 C CA . ASN A 1 118 ? -8.143 -10.361 6.580 1.00 96.25 118 ASN A CA 1
ATOM 914 C C . ASN A 1 118 ? -7.661 -11.353 5.507 1.00 96.25 118 ASN A C 1
ATOM 916 O O . ASN A 1 118 ? -8.153 -12.476 5.441 1.00 96.25 118 ASN A O 1
ATOM 920 N N . LYS A 1 119 ? -6.671 -10.965 4.694 1.00 95.62 119 LYS A N 1
ATOM 921 C CA . LYS A 1 119 ? -5.965 -11.839 3.743 1.00 95.62 119 LYS A CA 1
ATOM 922 C C . LYS A 1 119 ? -4.699 -12.479 4.340 1.00 95.62 119 LYS A C 1
ATOM 924 O O . LYS A 1 119 ? -3.940 -13.116 3.619 1.00 95.62 119 LYS A O 1
ATOM 929 N N . GLY A 1 120 ? -4.458 -12.313 5.643 1.00 95.69 120 GLY A N 1
ATOM 930 C CA . GLY A 1 120 ? -3.345 -12.925 6.374 1.00 95.69 120 GLY A CA 1
ATOM 931 C C . GLY A 1 120 ? -2.027 -12.144 6.342 1.00 95.69 120 GLY A C 1
ATOM 932 O O . GLY A 1 120 ? -1.003 -12.677 6.777 1.00 95.69 120 GLY A O 1
ATOM 933 N N . PHE A 1 121 ? -2.015 -10.896 5.852 1.00 97.62 121 PHE A N 1
ATOM 934 C CA . PHE A 1 121 ? -0.785 -10.103 5.789 1.00 97.62 121 PHE A CA 1
ATOM 935 C C . PHE A 1 121 ? -0.347 -9.645 7.188 1.00 97.62 121 PHE A C 1
ATOM 937 O O . PHE A 1 121 ? -0.996 -8.817 7.830 1.00 97.62 121 PHE A O 1
ATOM 944 N N . GLN A 1 122 ? 0.770 -10.197 7.667 1.00 97.88 122 GLN A N 1
ATOM 945 C CA . GLN A 1 122 ? 1.210 -10.071 9.061 1.00 97.88 122 GLN A CA 1
ATOM 946 C C . GLN A 1 122 ? 1.522 -8.629 9.471 1.00 97.88 122 GLN A C 1
ATOM 948 O O . GLN A 1 122 ? 1.201 -8.225 10.588 1.00 97.88 122 GLN A O 1
ATOM 953 N N . ASP A 1 123 ? 2.098 -7.829 8.573 1.00 97.69 123 ASP A N 1
ATOM 954 C CA . ASP A 1 123 ? 2.395 -6.422 8.863 1.00 97.69 123 ASP A CA 1
ATOM 955 C C . ASP A 1 123 ? 1.114 -5.610 9.055 1.00 97.69 123 ASP A C 1
ATOM 957 O O . ASP A 1 123 ? 1.026 -4.823 9.996 1.00 97.69 123 ASP A O 1
ATOM 961 N N . SER A 1 124 ? 0.084 -5.876 8.250 1.00 97.94 124 SER A N 1
ATOM 962 C CA . SER A 1 124 ? -1.240 -5.277 8.433 1.00 97.94 124 SER A CA 1
ATOM 963 C C . SER A 1 124 ? -1.916 -5.727 9.720 1.00 97.94 124 SER A C 1
ATOM 965 O O . SER A 1 124 ? -2.514 -4.896 10.394 1.00 97.94 124 SER A O 1
ATOM 967 N N . ILE A 1 125 ? -1.801 -7.006 10.101 1.00 98.19 125 ILE A N 1
ATOM 968 C CA . ILE A 1 125 ? -2.326 -7.490 11.389 1.00 98.19 125 ILE A CA 1
ATOM 969 C C . ILE A 1 125 ? -1.671 -6.702 12.529 1.00 98.19 125 ILE A C 1
ATOM 971 O O . ILE A 1 125 ? -2.366 -6.113 13.355 1.00 98.19 125 ILE A O 1
ATOM 975 N N . ARG A 1 126 ? -0.336 -6.611 12.538 1.00 98.31 126 ARG A N 1
ATOM 976 C CA . ARG A 1 126 ? 0.411 -5.867 13.564 1.00 98.31 126 ARG A CA 1
ATOM 977 C C . ARG A 1 126 ? 0.062 -4.381 13.585 1.00 98.31 126 ARG A C 1
ATOM 979 O O . ARG A 1 126 ? -0.140 -3.820 14.665 1.00 98.31 126 ARG A O 1
ATOM 986 N N . ALA A 1 127 ? -0.021 -3.747 12.418 1.00 97.81 127 ALA A N 1
ATOM 987 C CA . ALA A 1 127 ? -0.380 -2.339 12.299 1.00 97.81 127 ALA A CA 1
ATOM 988 C C . ALA A 1 127 ? -1.803 -2.083 12.810 1.00 97.81 127 ALA A C 1
ATOM 990 O O . ALA A 1 127 ? -2.000 -1.194 13.639 1.00 97.81 127 ALA A O 1
ATOM 991 N N . ARG A 1 128 ? -2.769 -2.921 12.411 1.00 97.00 128 ARG A N 1
ATOM 992 C CA . ARG A 1 128 ? -4.153 -2.856 12.890 1.00 97.00 128 ARG A CA 1
ATOM 993 C C . ARG A 1 128 ? -4.215 -2.970 14.410 1.00 97.00 128 ARG A C 1
ATOM 995 O O . ARG A 1 128 ? -4.785 -2.094 15.050 1.00 97.00 128 ARG A O 1
ATOM 1002 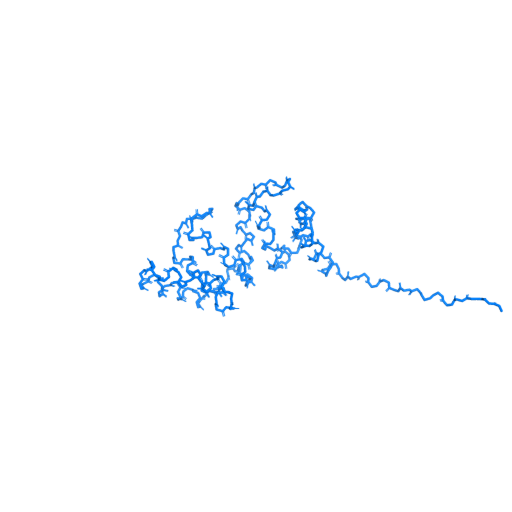N N . GLU A 1 129 ? -3.596 -3.993 15.001 1.00 96.81 129 GLU A N 1
ATOM 1003 C CA . GLU A 1 129 ? -3.612 -4.185 16.460 1.00 96.81 129 GLU A CA 1
ATOM 1004 C C . GLU A 1 129 ? -2.909 -3.045 17.212 1.00 96.81 129 GLU A C 1
ATOM 1006 O O . GLU A 1 129 ? -3.327 -2.670 18.307 1.00 96.81 129 GLU A O 1
ATOM 1011 N N . THR A 1 130 ? -1.873 -2.446 16.621 1.00 97.06 130 THR A N 1
ATOM 1012 C CA . THR A 1 130 ? -1.224 -1.256 17.188 1.00 97.06 130 THR A CA 1
ATOM 1013 C C . THR A 1 130 ? -2.176 -0.061 17.194 1.00 97.06 130 THR A C 1
ATOM 1015 O O . THR A 1 130 ? -2.299 0.611 18.217 1.00 97.06 130 THR A O 1
ATOM 1018 N N . MET A 1 131 ? -2.902 0.172 16.098 1.00 96.50 131 MET A N 1
ATOM 1019 C CA . MET A 1 131 ? -3.877 1.263 16.003 1.00 96.50 131 MET A CA 1
ATOM 1020 C C . MET A 1 131 ? -5.066 1.093 16.954 1.00 96.50 131 MET A C 1
ATOM 1022 O O . MET A 1 131 ? -5.527 2.077 17.528 1.00 96.50 131 MET A O 1
ATOM 1026 N N . ARG A 1 132 ? -5.533 -0.140 17.205 1.00 96.06 132 ARG A N 1
ATOM 1027 C CA . ARG A 1 132 ? -6.631 -0.389 18.167 1.00 96.06 132 ARG A CA 1
ATOM 1028 C C . ARG A 1 132 ? -6.339 0.148 19.565 1.00 96.06 132 ARG A C 1
ATOM 1030 O O . ARG A 1 132 ? -7.277 0.440 20.295 1.00 96.06 132 ARG A O 1
ATOM 1037 N N . LYS A 1 133 ? -5.062 0.275 19.942 1.00 96.38 133 LYS A N 1
ATOM 1038 C CA . LYS A 1 133 ? -4.649 0.792 21.255 1.00 96.38 133 LYS A CA 1
ATOM 1039 C C . LYS A 1 133 ? -4.813 2.308 21.388 1.00 96.38 133 LYS A C 1
ATOM 1041 O O . LYS A 1 133 ? -4.880 2.793 22.510 1.00 96.38 133 LYS A O 1
ATOM 1046 N N . SER A 1 134 ? -4.848 3.046 20.277 1.00 94.19 134 SER A N 1
ATOM 1047 C CA . SER A 1 134 ? -4.939 4.514 20.265 1.00 94.19 134 SER A CA 1
ATOM 1048 C C . SER A 1 134 ? -6.245 5.054 19.676 1.00 94.19 134 SER A C 1
ATOM 1050 O O . SER A 1 134 ? -6.508 6.250 19.780 1.00 94.19 134 SER A O 1
ATOM 1052 N N . MET A 1 135 ? -7.069 4.202 19.066 1.00 96.62 135 MET A N 1
ATOM 1053 C CA . MET A 1 13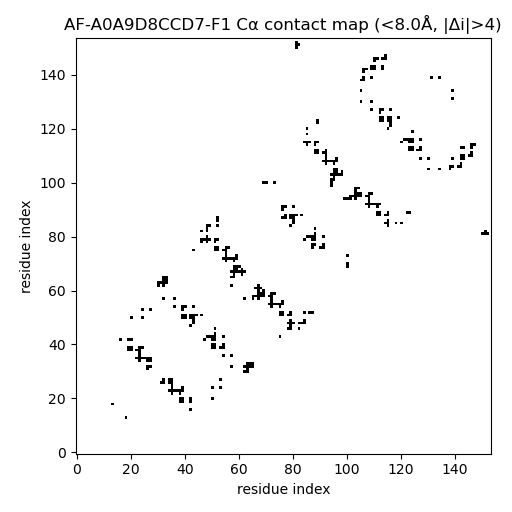5 ? -8.353 4.583 18.477 1.00 96.62 135 MET A CA 1
ATOM 1054 C C . MET A 1 135 ? -9.516 4.430 19.457 1.00 96.62 135 MET A C 1
ATOM 1056 O O . MET A 1 135 ? -9.508 3.583 20.350 1.00 96.62 135 MET A O 1
ATOM 1060 N N . THR A 1 136 ? -10.570 5.215 19.242 1.00 98.06 136 THR A N 1
ATOM 1061 C CA . THR A 1 136 ? -11.836 5.024 19.960 1.00 98.06 136 THR A CA 1
ATOM 1062 C C . THR A 1 136 ? -12.596 3.813 19.418 1.00 98.06 136 THR A C 1
ATOM 1064 O O . THR A 1 136 ? -12.445 3.432 18.255 1.00 98.06 136 THR A O 1
ATOM 1067 N N . ARG A 1 137 ? -13.494 3.244 20.233 1.00 96.50 137 ARG A N 1
ATOM 1068 C CA . ARG A 1 137 ? -14.381 2.151 19.804 1.00 96.50 137 ARG A CA 1
ATOM 1069 C C . ARG A 1 137 ? -15.174 2.508 18.542 1.00 96.50 137 ARG A C 1
ATOM 1071 O O . ARG A 1 137 ? -15.216 1.707 17.621 1.00 96.50 137 ARG A O 1
ATOM 1078 N N . GLY A 1 138 ? -15.726 3.721 18.471 1.00 97.94 138 GLY A N 1
ATOM 1079 C CA . GLY A 1 138 ? -16.486 4.174 17.302 1.00 97.94 138 GLY A CA 1
ATOM 1080 C C . GLY A 1 138 ? -15.643 4.228 16.025 1.00 97.94 138 GLY A C 1
ATOM 1081 O O . GLY A 1 138 ? -16.103 3.804 14.971 1.00 97.94 138 GLY A O 1
ATOM 1082 N N . GLN A 1 139 ? -14.388 4.677 16.118 1.00 97.56 139 GLN A N 1
ATOM 1083 C CA . GLN A 1 139 ? -13.478 4.685 14.968 1.00 97.56 139 GLN A CA 1
ATOM 1084 C C . GLN A 1 139 ? -13.101 3.270 14.510 1.00 97.56 139 GLN A C 1
ATOM 1086 O O . GLN A 1 139 ? -12.995 3.028 13.309 1.00 97.56 139 GLN A O 1
ATOM 1091 N N . ILE A 1 140 ? -12.897 2.340 15.449 1.00 97.81 140 ILE A N 1
ATOM 1092 C CA . ILE A 1 140 ? -12.605 0.932 15.139 1.00 97.81 140 ILE A CA 1
ATOM 1093 C C . ILE A 1 140 ? -13.813 0.283 14.459 1.00 97.81 140 ILE A C 1
ATOM 1095 O O . ILE A 1 140 ? -13.661 -0.321 13.399 1.00 97.81 140 ILE A O 1
ATOM 1099 N N . ASP A 1 141 ? -15.005 0.438 15.038 1.00 97.81 141 ASP A N 1
ATOM 1100 C CA . ASP A 1 141 ? -16.242 -0.144 14.511 1.00 97.81 141 ASP A CA 1
ATOM 1101 C C . ASP A 1 141 ? -16.539 0.383 13.097 1.00 97.81 141 ASP A C 1
ATOM 1103 O O . ASP A 1 141 ? -16.903 -0.392 12.208 1.00 97.81 141 ASP A O 1
ATOM 1107 N N . GLU A 1 142 ? -16.310 1.677 12.863 1.00 98.06 142 GLU A N 1
ATOM 1108 C CA . GLU A 1 142 ? -16.447 2.297 11.547 1.00 98.06 142 GLU A CA 1
ATOM 1109 C C . GLU A 1 142 ? -15.411 1.763 10.546 1.00 98.06 142 GLU A C 1
ATOM 1111 O O . GLU A 1 142 ? -15.776 1.358 9.442 1.00 98.06 142 GLU A O 1
ATOM 1116 N N . GLY A 1 143 ? -14.133 1.688 10.927 1.00 97.56 143 GLY A N 1
ATOM 1117 C CA . GLY A 1 143 ? -13.077 1.157 10.061 1.00 97.56 143 GLY A CA 1
ATOM 1118 C C . GLY A 1 143 ? -13.310 -0.309 9.675 1.00 97.56 143 GLY A C 1
ATOM 1119 O O . GLY A 1 143 ? -13.186 -0.674 8.505 1.00 97.56 143 GLY A O 1
ATOM 1120 N N . GLU A 1 144 ? -13.727 -1.141 10.632 1.00 97.38 144 GLU A N 1
ATOM 1121 C CA . GLU A 1 144 ? -14.132 -2.534 10.401 1.00 97.38 144 GLU A CA 1
ATOM 1122 C C . GLU A 1 144 ? -15.361 -2.634 9.478 1.00 97.38 144 GLU A C 1
ATOM 1124 O O . GLU A 1 144 ? -15.421 -3.483 8.582 1.00 97.38 144 GLU A O 1
ATOM 1129 N N . ARG A 1 145 ? -16.359 -1.761 9.670 1.00 97.81 145 ARG A N 1
ATOM 1130 C CA . ARG A 1 145 ? -17.559 -1.700 8.822 1.00 97.81 145 ARG A CA 1
ATOM 1131 C C . ARG A 1 145 ? -17.205 -1.329 7.386 1.00 97.81 145 ARG A C 1
ATOM 1133 O O . ARG A 1 145 ? -17.732 -1.951 6.462 1.00 97.81 145 ARG A O 1
ATOM 1140 N N . LEU A 1 146 ? -16.333 -0.343 7.195 1.00 97.06 146 LEU A N 1
ATOM 1141 C CA . LEU A 1 146 ? -15.857 0.057 5.875 1.00 97.06 146 LEU A CA 1
ATOM 1142 C C . LEU A 1 146 ? -15.051 -1.066 5.214 1.00 97.06 146 LEU A C 1
ATOM 1144 O O . LEU A 1 146 ? -15.268 -1.348 4.041 1.00 97.06 146 LEU A O 1
ATOM 1148 N N . ALA A 1 147 ? -14.195 -1.761 5.969 1.00 96.38 147 ALA A N 1
ATOM 1149 C CA . ALA A 1 147 ? -13.381 -2.856 5.447 1.00 96.38 147 ALA A CA 1
ATOM 1150 C C . ALA A 1 147 ? -14.237 -4.030 4.951 1.00 96.38 147 ALA A C 1
ATOM 1152 O O . ALA A 1 147 ? -13.984 -4.566 3.873 1.00 96.38 147 ALA A O 1
ATOM 1153 N N . ARG A 1 148 ? -15.280 -4.410 5.704 1.00 95.12 148 ARG A N 1
ATOM 1154 C CA . ARG A 1 148 ? -16.216 -5.477 5.302 1.00 95.12 148 ARG A CA 1
ATOM 1155 C C . ARG A 1 148 ? -17.027 -5.131 4.058 1.00 95.12 148 ARG A C 1
ATOM 1157 O O . ARG A 1 148 ? -17.337 -6.019 3.273 1.00 95.12 148 ARG A O 1
ATOM 1164 N N . ASN A 1 149 ? -17.379 -3.860 3.898 1.00 94.81 149 ASN A N 1
ATOM 1165 C CA . ASN A 1 149 ? -18.216 -3.384 2.799 1.00 94.81 149 ASN A CA 1
ATOM 1166 C C . ASN A 1 149 ? -17.399 -2.751 1.665 1.00 94.81 149 ASN A C 1
ATOM 1168 O O . ASN A 1 149 ? -17.974 -2.067 0.818 1.00 94.81 149 ASN A O 1
ATOM 1172 N N . TRP A 1 150 ? -16.073 -2.930 1.657 1.00 92.06 150 TRP A N 1
ATOM 1173 C CA . TRP A 1 150 ? -15.219 -2.272 0.679 1.00 92.06 150 TRP A CA 1
ATOM 1174 C C . TRP A 1 150 ? -15.537 -2.767 -0.729 1.00 92.06 150 TRP A C 1
ATOM 1176 O O . TRP A 1 150 ? -15.426 -3.955 -1.035 1.00 92.06 150 TRP A O 1
ATOM 1186 N N . GLN A 1 151 ? -15.903 -1.825 -1.593 1.00 86.25 151 GLN A N 1
ATOM 1187 C CA . GLN A 1 151 ? -16.075 -2.051 -3.017 1.00 86.25 151 GLN A CA 1
ATOM 1188 C C . GLN A 1 151 ? -15.124 -1.111 -3.755 1.00 86.25 151 GLN A C 1
ATOM 1190 O O . GLN A 1 151 ? -15.241 0.108 -3.592 1.00 86.25 151 GLN A O 1
ATOM 1195 N N . PRO A 1 152 ? -14.184 -1.642 -4.554 1.00 78.31 152 PRO A N 1
ATOM 1196 C CA . PRO A 1 152 ? -13.331 -0.805 -5.378 1.00 78.31 152 PRO A CA 1
ATOM 1197 C C . PRO A 1 152 ? -14.195 0.011 -6.341 1.00 78.31 152 PRO A C 1
ATOM 1199 O O . PRO A 1 152 ? -15.119 -0.526 -6.961 1.00 78.31 152 PRO A O 1
ATOM 1202 N N . LYS A 1 153 ? -13.914 1.310 -6.471 1.00 66.12 153 LYS A N 1
ATOM 1203 C CA . LYS A 1 153 ? -14.607 2.142 -7.462 1.00 66.12 153 LYS A CA 1
ATOM 1204 C C . LYS A 1 153 ? -14.121 1.727 -8.854 1.00 66.12 153 LYS A C 1
ATOM 1206 O O . LYS A 1 153 ? -12.924 1.796 -9.117 1.00 66.12 153 LYS A O 1
ATOM 1211 N N . ARG A 1 154 ? -15.048 1.246 -9.691 1.00 53.62 154 ARG A N 1
ATOM 1212 C CA . ARG A 1 154 ? -14.807 0.962 -11.114 1.00 53.62 154 ARG A CA 1
ATOM 1213 C C . ARG A 1 154 ? -14.640 2.251 -11.906 1.00 53.62 154 ARG A C 1
ATOM 1215 O O . ARG A 1 154 ? -15.332 3.233 -11.553 1.00 53.62 154 ARG A O 1
#

Solvent-accessible surface area (backbone atoms only — not comparable to full-atom values): 8026 Å² total; per-residue (Å²): 132,90,81,81,87,78,76,78,74,75,75,74,72,65,60,71,76,72,63,24,55,61,53,15,51,47,27,45,75,70,56,38,37,56,62,12,42,67,37,21,47,65,42,26,75,72,64,38,29,70,32,15,32,50,50,13,52,44,21,53,65,30,42,65,88,38,72,61,36,52,74,60,12,49,53,30,24,49,54,6,28,54,67,64,30,47,68,27,19,34,51,52,12,49,27,19,62,69,33,59,98,42,74,63,33,65,40,61,12,40,14,26,10,46,50,18,25,78,73,66,39,62,68,20,42,53,50,34,60,57,46,60,76,79,52,55,70,68,47,50,56,48,13,53,50,49,36,76,65,64,69,64,86,129